Protein AF-A0AA89LWZ8-F1 (afdb_monomer_lite)

Foldseek 3Di:
DDDQDDDQKDKDKDKDFPDPVRVVVVVVVVVVCVVVVNDDQWDWDADPGMTMTMGIDHDPDDDPVVSVVSRVVSVVVVVVVVVPPD

pLDDT: mean 86.69, std 10.01, range [45.22, 96.88]

Structure (mmCIF, N/CA/C/O backbone):
data_AF-A0AA89LWZ8-F1
#
_entry.id   AF-A0AA89LWZ8-F1
#
loop_
_atom_site.group_PDB
_atom_site.id
_atom_site.type_symbol
_atom_site.label_atom_id
_atom_site.label_alt_id
_atom_site.label_comp_id
_atom_site.label_asym_id
_atom_site.label_entity_id
_atom_site.label_seq_id
_atom_site.pdbx_PDB_ins_code
_atom_site.Cartn_x
_atom_site.Cartn_y
_atom_site.Cartn_z
_atom_site.occupancy
_atom_site.B_iso_or_equiv
_atom_site.auth_seq_id
_atom_site.auth_comp_id
_atom_site.auth_asy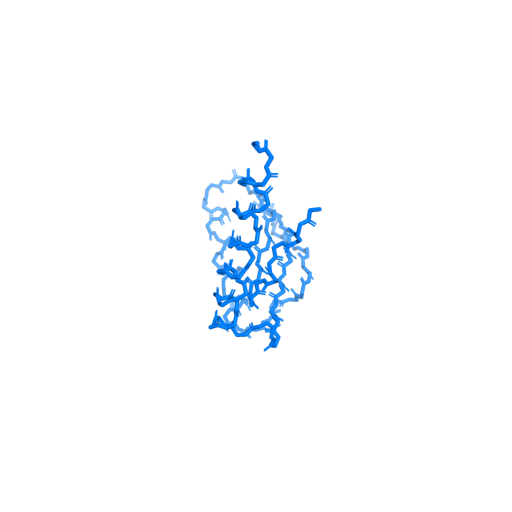m_id
_atom_site.auth_atom_id
_atom_site.pdbx_PDB_model_num
ATOM 1 N N . MET A 1 1 ? 0.392 7.618 26.274 1.00 56.28 1 MET A N 1
ATOM 2 C CA . MET A 1 1 ? -0.354 7.879 25.020 1.00 56.28 1 MET A CA 1
ATOM 3 C C . MET A 1 1 ? -0.981 6.575 24.562 1.00 56.28 1 MET A C 1
ATOM 5 O O . MET A 1 1 ? -0.326 5.549 24.669 1.00 56.28 1 MET A O 1
ATOM 9 N N . THR A 1 2 ? -2.236 6.583 24.113 1.00 73.94 2 THR A N 1
ATOM 10 C CA . THR A 1 2 ? -2.878 5.384 23.556 1.00 73.94 2 THR A CA 1
ATOM 11 C C . THR A 1 2 ? -2.421 5.185 22.110 1.00 73.94 2 THR A C 1
ATOM 13 O O . THR A 1 2 ? -2.559 6.091 21.289 1.00 73.94 2 THR A O 1
ATOM 16 N N . THR A 1 3 ? -1.882 4.013 21.779 1.00 79.44 3 THR A N 1
ATOM 17 C CA . THR A 1 3 ? -1.509 3.658 20.399 1.00 79.44 3 THR A CA 1
ATOM 18 C C . THR A 1 3 ? -2.767 3.546 19.526 1.00 79.44 3 THR A C 1
ATOM 20 O O . THR A 1 3 ? -3.752 2.965 19.992 1.00 79.44 3 THR A O 1
ATOM 23 N N . PRO A 1 4 ? -2.785 4.102 18.298 1.00 82.94 4 PRO A N 1
ATOM 24 C CA . PRO A 1 4 ? -3.904 3.916 17.377 1.00 82.94 4 PRO A CA 1
ATOM 25 C C . PRO A 1 4 ? -4.058 2.435 16.990 1.00 82.94 4 PRO A C 1
ATOM 27 O O . PRO A 1 4 ? -3.069 1.696 16.996 1.00 82.94 4 PRO A O 1
ATOM 30 N N . PRO A 1 5 ? -5.275 1.983 16.646 1.00 84.88 5 PRO A N 1
ATOM 31 C CA . PRO A 1 5 ? -5.508 0.594 16.270 1.00 84.88 5 PRO A CA 1
ATOM 32 C C . PRO A 1 5 ? -4.777 0.216 14.981 1.00 84.88 5 PRO A C 1
ATOM 34 O O . PRO A 1 5 ? -4.590 1.036 14.074 1.00 84.88 5 PRO A O 1
ATOM 37 N N . LYS A 1 6 ? -4.377 -1.055 14.896 1.00 85.25 6 LYS A N 1
ATOM 38 C CA . LYS A 1 6 ? -3.692 -1.621 13.730 1.00 85.25 6 LYS A CA 1
ATOM 39 C C . LYS A 1 6 ? -4.651 -1.653 12.536 1.00 85.25 6 LYS A C 1
ATOM 41 O O . LYS A 1 6 ? -5.781 -2.109 12.663 1.00 85.25 6 LYS A O 1
ATOM 46 N N . ARG A 1 7 ? -4.203 -1.204 11.361 1.00 85.88 7 ARG A N 1
ATOM 47 C CA . ARG A 1 7 ? -4.992 -1.303 10.121 1.00 85.88 7 ARG A CA 1
ATOM 48 C C . ARG A 1 7 ? -5.025 -2.745 9.607 1.00 85.88 7 ARG A C 1
ATOM 50 O O . ARG A 1 7 ? -4.030 -3.456 9.718 1.00 85.88 7 ARG A O 1
ATOM 57 N N . ALA A 1 8 ? -6.140 -3.128 8.981 1.00 85.88 8 ALA A N 1
ATOM 58 C CA . ALA A 1 8 ? -6.283 -4.413 8.288 1.00 85.88 8 ALA A CA 1
ATOM 59 C C . ALA A 1 8 ? -5.266 -4.565 7.140 1.00 85.88 8 ALA A C 1
ATOM 61 O O . ALA A 1 8 ? -4.686 -5.629 6.947 1.00 85.88 8 ALA A O 1
ATOM 62 N N . VAL A 1 9 ? -5.018 -3.471 6.411 1.00 86.88 9 VAL A N 1
ATOM 63 C CA . VAL A 1 9 ? -4.015 -3.388 5.344 1.00 86.88 9 VAL A CA 1
ATOM 64 C C . VAL A 1 9 ? -3.191 -2.120 5.535 1.00 86.88 9 VAL A C 1
ATOM 66 O O . VAL A 1 9 ? -3.740 -1.036 5.753 1.00 86.88 9 VAL A O 1
ATOM 69 N N . GLN A 1 10 ? -1.871 -2.251 5.448 1.00 89.19 10 GLN A N 1
ATOM 70 C CA . GLN A 1 10 ? -0.934 -1.136 5.436 1.00 89.19 10 GLN A CA 1
ATOM 71 C C . GLN A 1 10 ? 0.086 -1.343 4.320 1.00 89.19 10 GLN A C 1
ATOM 73 O O . GLN A 1 10 ? 0.773 -2.360 4.293 1.00 89.19 10 GLN A O 1
ATOM 78 N N . PHE A 1 11 ? 0.200 -0.350 3.442 1.00 91.06 11 PHE A N 1
ATOM 79 C CA . PHE A 1 11 ? 1.221 -0.292 2.405 1.00 91.06 11 PHE A CA 1
ATOM 80 C C . PHE A 1 11 ? 2.065 0.966 2.608 1.00 91.06 11 PHE A C 1
ATOM 82 O O . PHE A 1 11 ? 1.526 2.071 2.706 1.00 91.06 11 PHE A O 1
ATOM 89 N N . ARG A 1 12 ? 3.380 0.794 2.734 1.00 93.25 12 ARG A N 1
ATOM 90 C CA . ARG A 1 12 ? 4.364 1.880 2.794 1.00 93.25 12 ARG A CA 1
ATOM 91 C C . ARG A 1 12 ? 5.286 1.733 1.599 1.00 93.25 12 ARG A C 1
ATOM 93 O O . ARG A 1 12 ? 5.760 0.630 1.358 1.00 93.25 12 ARG A O 1
ATOM 100 N N . LEU A 1 13 ? 5.534 2.828 0.894 1.00 94.62 13 LEU A N 1
ATOM 101 C CA . LEU A 1 13 ? 6.339 2.849 -0.319 1.00 94.62 13 LEU A CA 1
ATOM 102 C C . LEU A 1 13 ? 7.262 4.063 -0.291 1.00 94.62 13 LEU A C 1
ATOM 104 O O . LEU A 1 13 ? 6.795 5.187 -0.114 1.00 94.62 13 LEU A O 1
ATOM 108 N N . GLU A 1 14 ? 8.543 3.813 -0.507 1.00 96.19 14 GLU A N 1
ATOM 109 C CA . GLU A 1 14 ? 9.505 4.796 -0.979 1.00 96.19 14 GLU A CA 1
ATOM 110 C C . GLU A 1 14 ? 9.859 4.432 -2.422 1.00 96.19 14 GLU A C 1
ATOM 112 O O . GLU A 1 14 ? 10.168 3.277 -2.708 1.00 96.19 14 GLU A O 1
ATOM 117 N N . LEU A 1 15 ? 9.734 5.388 -3.343 1.00 94.88 15 LEU A N 1
ATOM 118 C CA . LEU A 1 15 ? 9.911 5.165 -4.776 1.00 94.88 15 LEU A CA 1
ATOM 119 C C . LEU A 1 15 ? 10.578 6.389 -5.400 1.00 94.88 15 LEU A C 1
ATOM 121 O O . LEU A 1 15 ? 10.115 7.517 -5.227 1.00 94.88 15 LEU A O 1
ATOM 125 N N . GLN A 1 16 ? 11.654 6.142 -6.137 1.00 95.12 16 GLN A N 1
ATOM 126 C CA . GLN A 1 16 ? 12.393 7.129 -6.912 1.00 95.12 16 GLN A CA 1
ATOM 127 C C . GLN A 1 16 ? 12.371 6.720 -8.383 1.00 95.12 16 GLN A C 1
ATOM 129 O O . GLN A 1 16 ? 12.419 5.532 -8.703 1.00 95.12 16 GLN A O 1
ATOM 134 N N . ALA A 1 17 ? 12.275 7.699 -9.279 1.00 95.62 17 ALA A N 1
ATOM 135 C CA . ALA A 1 17 ? 12.257 7.473 -10.717 1.00 95.62 17 ALA A CA 1
ATOM 136 C C . ALA A 1 17 ? 12.769 8.706 -11.469 1.00 95.62 17 ALA A C 1
ATOM 138 O O . ALA A 1 17 ? 12.581 9.833 -11.009 1.00 95.62 17 ALA A O 1
ATOM 139 N N . ASP A 1 18 ? 13.365 8.490 -12.642 1.00 95.81 18 ASP A N 1
ATOM 140 C CA . ASP A 1 18 ? 13.974 9.576 -13.427 1.00 95.81 18 ASP A CA 1
ATOM 141 C C . ASP A 1 18 ? 12.935 10.495 -14.087 1.00 95.81 18 ASP A C 1
ATOM 143 O O . ASP A 1 18 ? 13.210 11.658 -14.382 1.00 95.81 18 ASP A O 1
ATOM 147 N N . THR A 1 19 ? 11.730 9.974 -14.342 1.00 96.38 19 THR A N 1
ATOM 148 C CA . THR A 1 19 ? 10.621 10.704 -14.969 1.00 96.38 19 THR A CA 1
ATOM 149 C C . THR A 1 19 ? 9.283 10.309 -14.346 1.00 96.38 19 THR A C 1
ATOM 151 O O . THR A 1 19 ? 9.161 9.284 -13.669 1.00 96.38 19 THR A O 1
ATOM 154 N N . VAL A 1 20 ? 8.244 11.106 -14.618 1.00 96.88 20 VAL A N 1
ATOM 155 C CA . VAL A 1 20 ? 6.865 10.778 -14.223 1.00 96.88 20 VAL A CA 1
ATOM 156 C C . VAL A 1 20 ? 6.387 9.483 -14.891 1.00 96.88 20 VAL A C 1
ATOM 158 O O . VAL A 1 20 ? 5.740 8.673 -14.236 1.00 96.88 20 VAL A O 1
ATOM 161 N N . ASP A 1 21 ? 6.753 9.232 -16.148 1.00 96.50 21 ASP A N 1
ATOM 162 C CA . ASP A 1 21 ? 6.359 8.003 -16.853 1.00 96.50 21 ASP A CA 1
ATOM 163 C C . ASP A 1 21 ? 6.990 6.755 -16.220 1.00 96.50 21 ASP A C 1
ATOM 165 O O . ASP A 1 21 ? 6.331 5.723 -16.052 1.00 96.50 21 ASP A O 1
ATOM 169 N N . HIS A 1 22 ? 8.250 6.856 -15.786 1.00 95.25 22 HIS A N 1
ATOM 170 C CA . HIS A 1 22 ? 8.911 5.792 -15.030 1.00 95.25 22 HIS A CA 1
ATOM 171 C C . HIS A 1 22 ? 8.242 5.566 -13.667 1.00 95.25 22 HIS A C 1
ATOM 173 O O . HIS A 1 22 ? 8.060 4.417 -13.261 1.00 95.25 22 HIS A O 1
ATOM 179 N N . LEU A 1 23 ? 7.808 6.637 -12.992 1.00 95.81 23 LEU A N 1
ATOM 180 C CA . LEU A 1 23 ? 7.056 6.545 -11.739 1.00 95.81 23 LEU A CA 1
ATOM 181 C C . LEU A 1 23 ? 5.717 5.814 -11.933 1.00 95.81 23 LEU A C 1
ATOM 183 O O . LEU A 1 23 ? 5.391 4.906 -11.169 1.00 95.81 23 LEU A O 1
ATOM 187 N N . VAL A 1 24 ? 4.954 6.180 -12.967 1.00 96.06 24 VAL A N 1
ATOM 188 C CA . VAL A 1 24 ? 3.666 5.547 -13.299 1.00 96.06 24 VAL A CA 1
ATOM 189 C C . VAL A 1 24 ? 3.851 4.067 -13.628 1.00 96.06 24 VAL A C 1
ATOM 191 O O . VAL A 1 24 ? 3.075 3.232 -13.159 1.00 96.06 24 VAL A O 1
ATOM 194 N N . THR A 1 25 ? 4.898 3.732 -14.382 1.00 94.50 25 THR A N 1
ATOM 195 C CA . THR A 1 25 ? 5.233 2.343 -14.722 1.00 94.50 25 THR A CA 1
ATOM 196 C C . THR A 1 25 ? 5.517 1.530 -13.457 1.00 94.50 25 THR A C 1
ATOM 198 O O . THR A 1 25 ? 4.871 0.510 -13.226 1.00 94.50 25 THR A O 1
ATOM 201 N N . ALA A 1 26 ? 6.391 2.027 -12.575 1.00 93.62 26 ALA A N 1
ATOM 202 C CA . ALA A 1 26 ? 6.731 1.344 -11.327 1.00 93.62 26 ALA A CA 1
ATOM 203 C C . ALA A 1 26 ? 5.512 1.146 -10.403 1.00 93.62 26 ALA A C 1
ATOM 205 O O . ALA A 1 26 ? 5.342 0.080 -9.810 1.00 93.62 26 ALA A O 1
ATOM 206 N N . LEU A 1 27 ? 4.622 2.142 -10.308 1.00 94.56 27 LEU A N 1
ATOM 207 C CA . LEU A 1 27 ? 3.378 2.024 -9.538 1.00 94.56 27 LEU A CA 1
ATOM 208 C C . LEU A 1 27 ? 2.408 0.999 -10.143 1.00 94.56 27 LEU A C 1
ATOM 210 O O . LEU A 1 27 ? 1.755 0.264 -9.400 1.00 94.56 27 LEU A O 1
ATOM 214 N N . THR A 1 28 ? 2.328 0.927 -11.472 1.00 94.50 28 THR A N 1
ATOM 215 C CA . THR A 1 28 ? 1.475 -0.037 -12.186 1.00 94.50 28 THR A CA 1
ATOM 216 C C . THR A 1 28 ? 1.958 -1.471 -11.968 1.00 94.50 28 THR A C 1
ATOM 218 O O . THR A 1 28 ? 1.154 -2.370 -11.694 1.00 94.50 28 THR A O 1
ATOM 221 N N . ASP A 1 29 ? 3.271 -1.685 -12.002 1.00 91.62 29 ASP A N 1
ATOM 222 C CA . ASP A 1 29 ? 3.877 -2.988 -11.732 1.00 91.62 29 ASP A CA 1
ATOM 223 C C . ASP A 1 29 ? 3.657 -3.421 -10.279 1.00 91.62 29 ASP A C 1
ATOM 225 O O . ASP A 1 29 ? 3.268 -4.564 -10.019 1.00 91.62 29 ASP A O 1
ATOM 229 N N . LEU A 1 30 ? 3.840 -2.506 -9.320 1.00 92.38 30 LEU A N 1
ATOM 230 C CA . LEU A 1 30 ? 3.556 -2.764 -7.907 1.00 92.38 30 LEU A CA 1
ATOM 231 C C . LEU A 1 30 ? 2.083 -3.120 -7.680 1.00 92.38 30 LEU A C 1
ATOM 233 O O . LEU A 1 30 ? 1.789 -4.106 -7.003 1.00 92.38 30 LEU A O 1
ATOM 237 N N . ALA A 1 31 ? 1.153 -2.374 -8.282 1.00 91.88 31 ALA A N 1
ATOM 238 C CA . ALA A 1 31 ? -0.274 -2.677 -8.201 1.00 91.88 31 ALA A CA 1
ATOM 239 C C . ALA A 1 31 ? -0.585 -4.076 -8.758 1.00 91.88 31 ALA A C 1
ATOM 241 O O . ALA A 1 31 ? -1.293 -4.855 -8.119 1.00 91.88 31 ALA A O 1
ATOM 242 N N . THR A 1 32 ? 0.015 -4.434 -9.896 1.00 92.69 32 THR A N 1
ATOM 243 C CA . THR A 1 32 ? -0.136 -5.760 -10.511 1.00 92.69 32 THR A CA 1
ATOM 244 C C . THR A 1 32 ? 0.360 -6.874 -9.584 1.00 92.69 32 THR A C 1
ATOM 246 O O . THR A 1 32 ? -0.315 -7.893 -9.418 1.00 92.69 32 THR A O 1
ATOM 249 N N . GLN A 1 33 ? 1.506 -6.682 -8.925 1.00 91.12 33 GLN A N 1
ATOM 250 C CA . GLN A 1 33 ? 2.052 -7.650 -7.968 1.00 91.12 33 GLN A CA 1
ATOM 251 C C . GLN A 1 33 ? 1.173 -7.808 -6.722 1.00 91.12 33 GLN A C 1
ATOM 253 O O . GLN A 1 33 ? 0.973 -8.935 -6.263 1.00 91.12 33 GLN A O 1
ATOM 258 N N . ILE A 1 34 ? 0.619 -6.710 -6.200 1.00 89.31 34 ILE A N 1
ATOM 259 C CA . ILE A 1 34 ? -0.315 -6.734 -5.064 1.00 89.31 34 ILE A CA 1
ATOM 260 C C . ILE A 1 34 ? -1.584 -7.500 -5.442 1.00 89.31 34 ILE A C 1
ATOM 262 O O . ILE A 1 34 ? -1.980 -8.413 -4.720 1.00 89.31 34 ILE A O 1
ATOM 266 N N . CYS A 1 35 ? -2.193 -7.187 -6.590 1.00 88.88 35 CYS A N 1
ATOM 267 C CA . CYS A 1 35 ? -3.390 -7.880 -7.072 1.00 88.88 35 CYS A CA 1
ATOM 268 C C . CYS A 1 35 ? -3.155 -9.380 -7.283 1.00 88.88 35 CYS A C 1
ATOM 270 O O . CYS A 1 35 ? -4.048 -10.186 -7.035 1.00 88.88 35 CYS A O 1
ATOM 272 N N . ALA A 1 36 ? -1.949 -9.761 -7.706 1.00 89.62 36 ALA A N 1
ATOM 273 C CA . ALA A 1 36 ? -1.564 -11.156 -7.878 1.00 89.62 36 ALA A CA 1
ATOM 274 C C . ALA A 1 36 ? -1.183 -11.870 -6.565 1.00 89.62 36 ALA A C 1
ATOM 276 O O . ALA A 1 36 ? -0.869 -13.059 -6.609 1.00 89.62 36 ALA A O 1
ATOM 277 N N . GLY A 1 37 ? -1.150 -11.172 -5.421 1.00 86.75 37 GLY A N 1
ATOM 278 C CA . GLY A 1 37 ? -0.684 -11.726 -4.14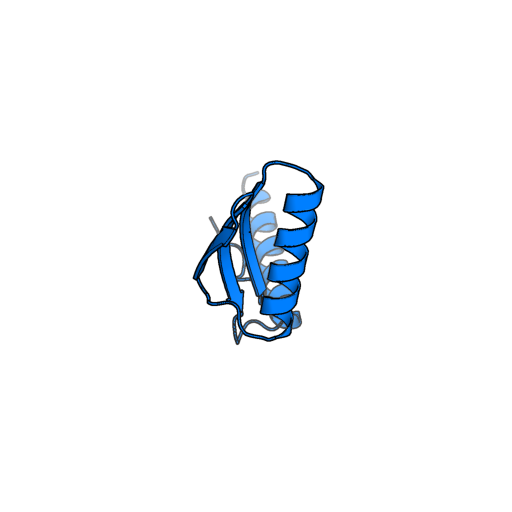5 1.00 86.75 37 GLY A CA 1
ATOM 279 C C . GLY A 1 37 ? 0.803 -12.100 -4.146 1.00 86.75 37 GLY A C 1
ATOM 280 O O . GLY A 1 37 ? 1.219 -12.977 -3.396 1.00 86.75 37 GLY A O 1
ATOM 281 N N . LYS A 1 38 ? 1.598 -11.478 -5.024 1.00 86.06 38 LYS A N 1
ATOM 282 C CA . LYS A 1 38 ? 3.017 -11.804 -5.247 1.00 86.06 38 LYS A CA 1
ATOM 283 C C . LYS A 1 38 ? 3.980 -10.874 -4.519 1.00 86.06 38 LYS A C 1
ATOM 285 O O . LYS A 1 38 ? 5.176 -11.148 -4.501 1.00 86.06 38 LYS A O 1
ATOM 290 N N . LEU A 1 39 ? 3.481 -9.777 -3.952 1.00 84.06 39 LEU A N 1
ATOM 291 C CA . LEU A 1 39 ? 4.321 -8.827 -3.238 1.00 84.06 39 LEU A CA 1
ATOM 292 C C . LEU A 1 39 ? 4.639 -9.345 -1.830 1.00 84.06 39 LEU A C 1
ATOM 294 O O . LEU A 1 39 ? 3.735 -9.609 -1.036 1.00 84.06 39 LEU A O 1
ATOM 298 N N . SER A 1 40 ? 5.928 -9.468 -1.525 1.00 83.56 40 SER A N 1
ATOM 299 C CA . SER A 1 40 ? 6.422 -9.826 -0.193 1.00 83.56 40 SER A CA 1
ATOM 300 C C . SER A 1 40 ? 6.064 -8.769 0.856 1.00 83.56 40 SER A C 1
ATOM 302 O O . SER A 1 40 ? 5.876 -7.593 0.543 1.00 83.56 40 SER A O 1
ATOM 304 N N . THR A 1 41 ? 6.060 -9.167 2.133 1.00 86.75 41 THR A N 1
ATOM 305 C CA . THR A 1 41 ? 5.842 -8.255 3.272 1.00 86.75 41 THR A CA 1
ATOM 306 C C . THR A 1 41 ? 6.829 -7.084 3.291 1.00 86.75 41 THR A C 1
ATOM 308 O O . THR A 1 41 ? 6.481 -5.985 3.713 1.00 86.75 41 THR A O 1
ATOM 311 N N . HIS A 1 42 ? 8.055 -7.316 2.821 1.00 90.25 42 HIS A N 1
ATOM 312 C CA . HIS A 1 42 ? 9.068 -6.303 2.541 1.00 90.25 42 HIS A CA 1
ATOM 313 C C . HIS A 1 42 ? 9.708 -6.639 1.196 1.00 90.25 42 HIS A C 1
ATOM 315 O O . HIS A 1 42 ? 10.074 -7.794 0.966 1.00 90.25 42 HIS A O 1
ATOM 321 N N . ALA A 1 43 ? 9.803 -5.658 0.305 1.00 85.50 43 ALA A N 1
ATOM 322 C CA . ALA A 1 43 ? 10.438 -5.821 -0.993 1.00 85.50 43 ALA A CA 1
ATOM 323 C C . ALA A 1 43 ? 11.257 -4.580 -1.346 1.00 85.50 43 ALA A C 1
ATOM 325 O O . ALA A 1 43 ? 10.770 -3.455 -1.235 1.00 85.50 43 ALA A O 1
ATOM 326 N N . ILE A 1 44 ? 12.484 -4.818 -1.803 1.00 87.56 44 ILE A N 1
ATOM 327 C CA . ILE A 1 44 ? 13.363 -3.824 -2.414 1.00 87.56 44 ILE A CA 1
ATOM 328 C C . ILE A 1 44 ? 13.568 -4.272 -3.855 1.00 87.56 44 ILE A C 1
ATOM 330 O O . ILE A 1 44 ? 13.973 -5.411 -4.094 1.00 87.56 44 ILE A O 1
ATOM 334 N N . SER A 1 45 ? 13.253 -3.414 -4.814 1.00 84.00 45 SER A N 1
ATOM 335 C CA . SER A 1 45 ? 13.403 -3.722 -6.234 1.00 84.00 45 SER A CA 1
ATOM 336 C C . SER A 1 45 ? 13.562 -2.435 -7.040 1.00 84.00 45 SER A C 1
ATOM 338 O O . SER A 1 45 ? 13.389 -1.330 -6.532 1.00 84.00 45 SER A O 1
ATOM 340 N N . GLY A 1 46 ? 13.949 -2.555 -8.300 1.00 79.94 46 GLY A N 1
ATOM 341 C CA . GLY A 1 46 ? 14.180 -1.415 -9.168 1.00 79.94 46 GLY A CA 1
ATOM 342 C C . GLY A 1 46 ? 14.473 -1.841 -10.596 1.00 79.94 46 GLY A C 1
ATOM 343 O O . GLY A 1 46 ? 15.003 -2.925 -10.838 1.00 79.94 46 GLY A O 1
ATOM 344 N N . GLY A 1 47 ? 14.098 -0.979 -11.535 1.00 80.00 47 GLY A N 1
ATOM 345 C CA . GLY A 1 47 ? 14.522 -1.053 -12.928 1.00 80.00 47 GLY A CA 1
ATOM 346 C C . GLY A 1 47 ? 15.691 -0.104 -13.198 1.00 80.00 47 GLY A C 1
ATOM 347 O O . GLY A 1 47 ? 16.163 0.596 -12.309 1.00 80.00 47 GLY A O 1
ATOM 348 N N . ALA A 1 48 ? 16.125 -0.020 -14.457 1.00 84.75 48 ALA A N 1
ATOM 349 C CA . ALA A 1 48 ? 17.203 0.890 -14.860 1.00 84.75 48 ALA A CA 1
ATOM 350 C C . ALA A 1 48 ? 16.923 2.374 -14.534 1.00 84.75 48 ALA A C 1
ATOM 352 O O . ALA A 1 48 ? 17.865 3.143 -14.390 1.00 84.75 48 ALA A O 1
ATOM 353 N N . PHE A 1 49 ? 15.646 2.750 -14.404 1.00 87.81 49 PHE A N 1
ATOM 354 C CA . PHE A 1 49 ? 15.194 4.138 -14.248 1.00 87.81 49 PHE A CA 1
ATOM 355 C C . PHE A 1 49 ? 14.290 4.364 -13.026 1.00 87.81 49 PHE A C 1
ATOM 357 O O . PHE A 1 49 ? 13.618 5.394 -12.929 1.00 87.81 49 PHE A O 1
ATOM 364 N N . SER A 1 50 ? 14.185 3.373 -12.132 1.00 89.62 50 SER A N 1
ATOM 365 C CA . SER A 1 50 ? 13.432 3.505 -10.882 1.00 89.62 50 SER A CA 1
ATOM 366 C C . SER A 1 50 ? 13.922 2.540 -9.812 1.00 89.62 50 SER A C 1
ATOM 368 O O . SER A 1 50 ? 14.359 1.433 -10.110 1.00 89.62 50 SER A O 1
ATOM 370 N N . SER A 1 51 ? 13.799 2.935 -8.552 1.00 90.88 51 SER A N 1
ATOM 371 C CA . SER A 1 51 ? 14.070 2.088 -7.393 1.00 90.88 51 SER A CA 1
ATOM 372 C C . SER A 1 51 ? 12.966 2.267 -6.365 1.00 90.88 51 SER A C 1
ATOM 374 O O . SER A 1 51 ? 12.425 3.360 -6.200 1.00 90.88 51 SER A O 1
ATOM 376 N N . HIS A 1 52 ? 12.603 1.190 -5.683 1.00 91.06 52 HIS A N 1
ATOM 377 C CA . HIS A 1 52 ? 11.618 1.238 -4.623 1.00 91.06 52 HIS A CA 1
ATOM 378 C C . HIS A 1 52 ? 11.933 0.291 -3.483 1.00 91.06 52 HIS A C 1
ATOM 380 O O . HIS A 1 52 ? 12.470 -0.804 -3.657 1.00 91.06 52 HIS A O 1
ATOM 386 N N . GLU A 1 53 ? 11.492 0.715 -2.311 1.00 94.19 53 GLU A N 1
ATOM 387 C CA . GLU A 1 53 ? 11.402 -0.096 -1.119 1.00 94.19 53 GLU A CA 1
ATOM 388 C C . GLU A 1 53 ? 9.975 -0.005 -0.587 1.00 94.19 53 GLU A C 1
ATOM 390 O O . GLU A 1 53 ? 9.403 1.080 -0.441 1.00 94.19 53 GLU A O 1
ATOM 395 N N . CYS A 1 54 ? 9.366 -1.157 -0.329 1.00 92.25 54 CYS A N 1
ATOM 396 C CA . CYS A 1 54 ? 7.996 -1.204 0.141 1.00 92.25 54 CYS A CA 1
ATOM 397 C C . CYS A 1 54 ? 7.781 -2.222 1.253 1.00 92.25 54 CYS A C 1
ATOM 399 O O . CYS A 1 54 ? 8.428 -3.268 1.313 1.00 92.25 54 CYS A O 1
ATOM 401 N N . TRP A 1 55 ? 6.818 -1.908 2.117 1.00 92.81 55 TRP A N 1
ATOM 402 C CA . TRP A 1 55 ? 6.326 -2.789 3.164 1.00 92.81 55 TRP A CA 1
ATOM 403 C C . TRP A 1 55 ? 4.824 -2.964 3.007 1.00 92.81 55 TRP A C 1
ATOM 405 O O . TRP A 1 55 ? 4.072 -1.986 3.058 1.00 92.81 55 TRP A O 1
ATOM 415 N N . LEU A 1 56 ? 4.391 -4.212 2.865 1.00 91.31 56 LEU A N 1
ATOM 416 C CA . LEU A 1 56 ? 2.991 -4.598 2.814 1.00 91.31 56 LEU A CA 1
ATOM 417 C C . LEU A 1 56 ? 2.664 -5.453 4.034 1.00 91.31 56 LEU A C 1
ATOM 419 O O . LEU A 1 56 ? 3.165 -6.555 4.200 1.00 91.31 56 LEU A O 1
ATOM 423 N N . THR A 1 57 ? 1.793 -4.954 4.900 1.00 88.81 57 THR A N 1
ATOM 424 C CA . THR A 1 57 ? 1.213 -5.748 5.983 1.00 88.81 57 THR A CA 1
ATOM 425 C C . THR A 1 57 ? -0.262 -5.949 5.697 1.00 88.81 57 THR A C 1
ATOM 427 O O . THR A 1 57 ? -1.030 -4.987 5.692 1.00 88.81 57 THR A O 1
ATOM 430 N N . VAL A 1 58 ? -0.656 -7.203 5.499 1.00 86.38 58 VAL A N 1
ATOM 431 C CA . VAL A 1 58 ? -2.055 -7.631 5.492 1.00 86.38 58 VAL A CA 1
ATOM 432 C C . VAL A 1 58 ? -2.261 -8.437 6.762 1.00 86.38 58 VAL A C 1
ATOM 434 O O . VAL A 1 58 ? -1.560 -9.416 7.000 1.00 86.38 58 VAL A O 1
ATOM 437 N N . ALA A 1 59 ? -3.145 -7.968 7.632 1.00 82.94 59 ALA A N 1
ATOM 438 C CA . ALA A 1 59 ? -3.434 -8.643 8.882 1.00 82.94 59 ALA A CA 1
ATOM 439 C C . ALA A 1 59 ? -4.684 -9.512 8.720 1.00 82.94 59 ALA A C 1
ATOM 441 O O . ALA A 1 59 ? -5.694 -9.033 8.212 1.00 82.94 59 ALA A O 1
ATOM 442 N N . ASP A 1 60 ? -4.651 -10.743 9.235 1.00 82.25 60 ASP A N 1
ATOM 443 C CA . ASP A 1 60 ? -5.853 -11.593 9.311 1.00 82.25 60 ASP A CA 1
ATOM 444 C C . ASP A 1 60 ? -6.957 -10.917 10.143 1.00 82.25 60 ASP A C 1
ATOM 446 O O . ASP A 1 60 ? -8.155 -11.118 9.937 1.00 82.25 60 ASP A O 1
ATOM 450 N N . ARG A 1 61 ? -6.526 -10.100 11.113 1.00 82.00 61 ARG A N 1
ATOM 451 C CA . ARG A 1 61 ? -7.339 -9.296 12.024 1.00 82.00 61 ARG A CA 1
ATOM 452 C C . ARG A 1 61 ? -6.598 -7.996 12.371 1.00 82.00 61 ARG A C 1
ATOM 454 O O . ARG A 1 61 ? -5.372 -8.025 12.515 1.00 82.00 61 ARG A O 1
ATOM 461 N N . PRO A 1 62 ? -7.299 -6.876 12.594 1.00 84.81 62 PRO A N 1
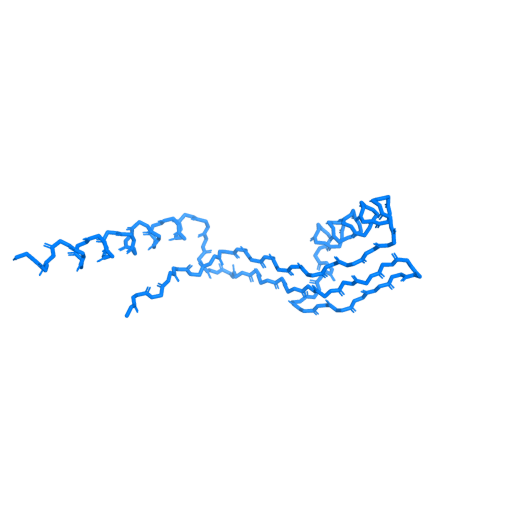ATOM 462 C CA . PRO A 1 62 ? -8.752 -6.723 12.542 1.00 84.81 62 PRO A CA 1
ATOM 463 C C . PRO A 1 62 ? -9.292 -6.747 11.107 1.00 84.81 62 PRO A C 1
ATOM 465 O O . PRO A 1 62 ? -8.614 -6.335 10.169 1.00 84.81 62 PRO A O 1
ATOM 468 N N . THR A 1 63 ? -10.539 -7.190 10.940 1.00 87.56 63 THR A N 1
ATOM 469 C CA . THR A 1 63 ? -11.316 -6.873 9.731 1.00 87.56 63 THR A CA 1
ATOM 470 C C . THR A 1 63 ? -11.533 -5.360 9.636 1.00 87.56 63 THR A C 1
ATOM 472 O O . THR A 1 63 ? -11.346 -4.632 10.614 1.00 87.56 63 THR A O 1
ATOM 475 N N . HIS A 1 64 ? -11.985 -4.856 8.484 1.00 84.62 64 HIS A N 1
ATOM 476 C CA . HIS A 1 64 ? -12.322 -3.433 8.359 1.00 84.62 64 HIS A CA 1
ATOM 477 C C . HIS A 1 64 ? -13.324 -2.975 9.436 1.00 84.62 64 HIS A C 1
ATOM 479 O O . HIS A 1 64 ? -13.111 -1.945 10.069 1.00 84.62 64 HIS A O 1
ATOM 485 N N .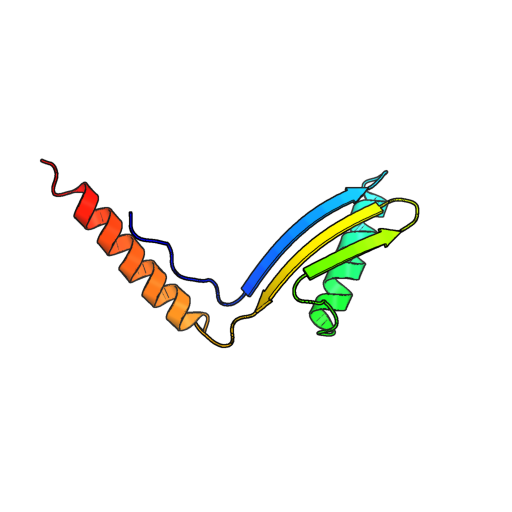 ALA A 1 65 ? -14.366 -3.770 9.702 1.00 88.19 65 ALA A N 1
ATOM 486 C CA . ALA A 1 65 ? -15.385 -3.444 10.698 1.00 88.19 65 ALA A CA 1
ATOM 487 C C . ALA A 1 65 ? -14.813 -3.350 12.124 1.00 88.19 65 ALA A C 1
ATOM 489 O O . ALA A 1 65 ? -15.136 -2.426 12.870 1.00 88.19 65 ALA A O 1
ATOM 490 N N . GLU A 1 66 ? -13.922 -4.267 12.505 1.00 89.50 66 GLU A N 1
ATOM 491 C CA . GLU A 1 66 ? -13.250 -4.187 13.808 1.00 89.50 66 GLU A CA 1
ATOM 492 C C . GLU A 1 66 ? -12.283 -3.028 13.900 1.00 89.50 66 GLU A C 1
ATOM 494 O O . GLU A 1 66 ? -12.247 -2.373 14.936 1.00 89.50 66 GLU A O 1
ATOM 499 N N . TYR A 1 67 ? -11.549 -2.743 12.824 1.00 88.62 67 TYR A N 1
ATOM 500 C CA . TYR A 1 67 ? -10.664 -1.592 12.780 1.00 88.62 67 TYR A CA 1
ATOM 501 C C . TYR A 1 67 ? -11.440 -0.297 13.043 1.00 88.62 67 TYR A C 1
ATOM 503 O O . TYR A 1 67 ? -11.004 0.514 13.855 1.00 88.62 67 TYR A O 1
ATOM 511 N N . ILE A 1 68 ? -12.608 -0.119 12.412 1.00 90.44 68 ILE A N 1
ATOM 512 C CA . ILE A 1 68 ? -13.468 1.050 12.644 1.00 90.44 68 ILE A CA 1
ATOM 513 C C . ILE A 1 68 ? -13.930 1.111 14.101 1.00 90.44 68 ILE A C 1
ATOM 515 O O . ILE A 1 68 ? -13.763 2.146 14.745 1.00 90.4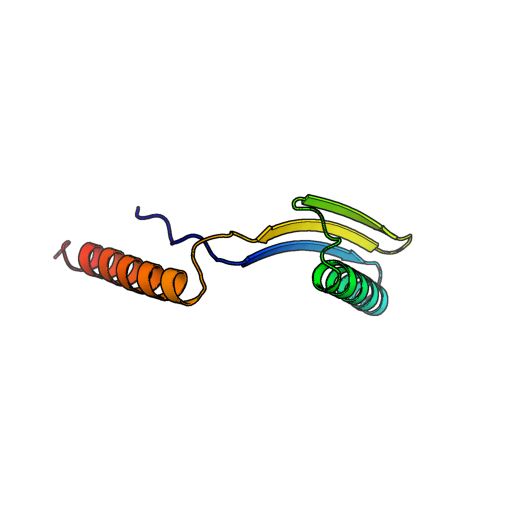4 68 ILE A O 1
ATOM 519 N N . ARG A 1 69 ? -14.418 -0.002 14.660 1.00 91.56 69 ARG A N 1
ATOM 520 C CA . ARG A 1 69 ? -14.853 -0.055 16.063 1.00 91.56 69 ARG A CA 1
ATOM 521 C C . ARG A 1 69 ? -13.722 0.299 17.033 1.00 91.56 69 ARG A C 1
ATOM 523 O O . ARG A 1 69 ? -13.917 1.067 17.972 1.00 91.56 69 ARG A O 1
ATOM 530 N N . GLU A 1 70 ? -12.531 -0.254 16.824 1.00 90.69 70 GLU A N 1
ATOM 531 C CA . GLU A 1 70 ? -11.358 0.048 17.651 1.00 90.69 70 GLU A CA 1
ATOM 532 C C . GLU A 1 70 ? -10.899 1.503 17.482 1.00 90.69 70 GLU A C 1
ATOM 534 O O . GLU A 1 70 ? -10.420 2.116 18.441 1.00 90.69 70 GLU A O 1
ATOM 539 N N . LEU A 1 71 ? -11.063 2.075 16.285 1.00 90.75 71 LEU A N 1
ATOM 540 C CA . LEU A 1 71 ? -10.721 3.464 15.985 1.00 90.75 71 LEU A CA 1
ATOM 541 C C . LEU A 1 71 ? -11.650 4.439 16.700 1.00 90.75 71 LEU A C 1
ATOM 543 O O . LEU A 1 71 ? -11.166 5.412 17.277 1.00 90.75 71 LEU A O 1
ATOM 547 N N . GLU A 1 72 ? -12.951 4.162 16.718 1.00 92.50 72 GLU A N 1
ATOM 548 C CA . GLU A 1 72 ? -13.939 4.939 17.471 1.00 92.50 72 GLU A CA 1
ATOM 549 C C . GLU A 1 72 ? -13.641 4.893 18.972 1.00 92.50 72 GLU A C 1
ATOM 551 O O . GLU A 1 72 ? -13.475 5.937 19.600 1.00 92.50 72 GLU A O 1
ATOM 556 N N . GLN A 1 73 ? -13.431 3.698 19.532 1.00 91.94 73 GLN A N 1
ATOM 557 C CA . GLN A 1 73 ? -13.063 3.538 20.944 1.00 91.94 73 GLN A CA 1
ATOM 558 C C . GLN A 1 73 ? -11.739 4.232 21.290 1.00 91.94 73 GLN A C 1
ATOM 560 O O . GLN A 1 73 ? -11.563 4.775 22.382 1.00 91.94 73 GLN A O 1
ATOM 565 N N . TRP A 1 74 ? -10.757 4.197 20.388 1.00 91.25 74 TRP A N 1
ATOM 566 C CA . TRP A 1 74 ? -9.505 4.923 20.567 1.00 91.25 74 TRP A CA 1
ATOM 567 C C . TRP A 1 74 ? -9.723 6.440 20.540 1.00 91.25 74 TRP A C 1
ATOM 569 O O . TRP A 1 74 ? -9.216 7.123 21.432 1.00 91.25 74 TRP A O 1
ATOM 579 N N . ARG A 1 75 ? -10.509 6.953 19.583 1.00 89.94 75 ARG A N 1
ATOM 580 C CA . ARG A 1 75 ? -10.876 8.372 19.477 1.00 89.94 75 ARG A CA 1
ATOM 581 C C . ARG A 1 75 ? -11.571 8.857 20.750 1.00 89.94 75 ARG A C 1
ATOM 583 O O . ARG A 1 75 ? -11.206 9.895 21.291 1.00 89.94 75 ARG A O 1
ATOM 590 N N . ASP A 1 76 ? -12.537 8.102 21.254 1.00 90.81 76 ASP A N 1
ATOM 591 C CA . ASP A 1 76 ? -13.310 8.505 22.428 1.00 90.81 76 ASP A CA 1
ATOM 592 C C . ASP A 1 76 ? -12.420 8.552 23.683 1.00 90.81 76 ASP A C 1
ATOM 594 O O . ASP A 1 76 ? -12.488 9.508 24.457 1.00 90.81 76 ASP A O 1
ATOM 598 N N . ARG A 1 77 ? -11.477 7.604 23.825 1.00 87.38 77 ARG A N 1
ATOM 599 C CA . ARG A 1 77 ? -10.467 7.620 24.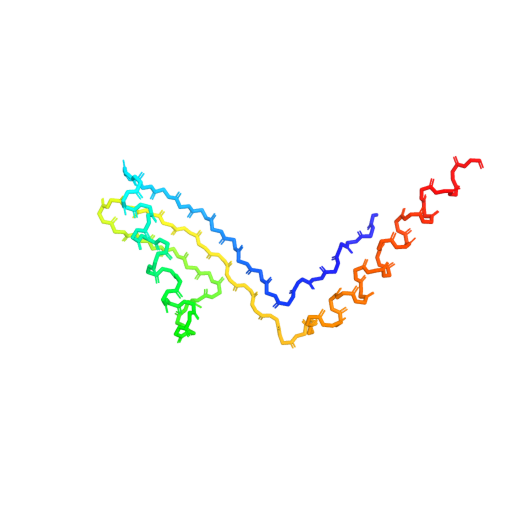900 1.00 87.38 77 ARG A CA 1
ATOM 600 C C . ARG A 1 77 ? -9.543 8.837 24.839 1.00 87.38 77 ARG A C 1
ATOM 602 O O . ARG A 1 77 ? -9.260 9.431 25.879 1.00 87.38 77 ARG A O 1
ATOM 609 N N . ILE A 1 78 ? -9.049 9.218 23.657 1.00 88.81 78 ILE A N 1
ATOM 610 C CA . ILE A 1 78 ? -8.171 10.397 23.541 1.00 88.81 78 ILE A CA 1
ATOM 611 C C . ILE A 1 78 ? -8.931 11.709 23.759 1.00 88.81 78 ILE A C 1
ATOM 613 O O . ILE A 1 78 ? -8.347 12.652 24.285 1.00 88.81 78 ILE A O 1
ATOM 617 N N . THR A 1 79 ? -10.215 11.772 23.400 1.00 85.19 79 THR A N 1
ATOM 618 C CA . THR A 1 79 ? -11.065 12.945 23.642 1.00 85.19 79 THR A CA 1
ATOM 619 C C . THR A 1 79 ? -11.388 13.090 25.128 1.00 85.19 79 THR A C 1
ATOM 621 O O . THR A 1 79 ? -11.205 14.171 25.682 1.00 85.19 79 THR A O 1
ATOM 624 N N . ALA A 1 80 ? -11.768 12.001 25.804 1.00 80.94 80 ALA A N 1
ATOM 625 C CA . ALA A 1 80 ? -12.021 11.998 27.245 1.00 80.94 80 ALA A CA 1
ATOM 626 C C . ALA A 1 80 ? -10.779 12.419 28.053 1.00 80.94 80 ALA A C 1
ATOM 628 O O . ALA A 1 80 ? -10.869 13.271 28.933 1.00 80.94 80 ALA A O 1
ATOM 629 N N . ASN A 1 81 ? -9.597 11.910 27.690 1.00 73.44 81 ASN A N 1
ATOM 630 C CA . ASN A 1 81 ? -8.336 12.292 28.336 1.00 73.44 81 ASN A CA 1
ATOM 631 C C . ASN A 1 81 ? -7.938 13.761 28.105 1.00 73.44 81 ASN A C 1
ATOM 633 O O . ASN A 1 81 ? -7.143 14.297 28.870 1.00 73.44 81 ASN A O 1
ATOM 637 N N . ARG A 1 82 ? -8.460 14.421 27.063 1.00 66.06 82 ARG A N 1
ATOM 638 C CA . ARG A 1 82 ? -8.239 15.858 26.824 1.00 66.06 82 ARG A CA 1
ATOM 639 C C . ARG A 1 82 ? -9.198 16.749 27.619 1.00 66.06 82 ARG A C 1
ATOM 641 O O . ARG A 1 82 ? -8.838 17.883 27.904 1.00 66.06 82 ARG A O 1
ATOM 648 N N . GLY A 1 83 ? -10.384 16.251 27.976 1.00 60.03 83 GLY A N 1
ATOM 649 C CA . GLY A 1 83 ? -11.393 16.989 28.747 1.00 60.03 83 GLY A CA 1
ATOM 650 C C . GLY A 1 83 ? -11.237 16.910 30.271 1.00 60.03 83 GLY A C 1
ATOM 651 O O . GLY A 1 83 ? -11.871 17.683 30.975 1.00 60.03 83 GLY A O 1
ATOM 652 N N . GLY A 1 84 ? -10.402 16.002 30.787 1.00 55.41 84 GLY A N 1
ATOM 653 C CA . GLY A 1 84 ? -10.178 15.804 32.228 1.00 55.41 84 GLY A CA 1
ATOM 654 C C . GLY A 1 84 ? -9.075 16.666 32.853 1.00 55.41 84 GLY A C 1
ATOM 655 O O . GLY A 1 84 ? -8.612 16.336 33.938 1.00 55.41 84 GLY A O 1
ATOM 656 N N . ASN A 1 85 ? -8.614 17.713 32.164 1.00 49.75 85 ASN A N 1
ATOM 657 C CA . ASN A 1 85 ? -7.519 18.582 32.615 1.00 49.75 85 ASN A CA 1
ATOM 658 C C . ASN A 1 85 ? -7.976 20.044 32.808 1.00 49.75 85 ASN A C 1
ATOM 660 O O . ASN A 1 85 ? -7.212 20.967 32.523 1.00 49.75 85 ASN A O 1
ATOM 664 N N . ALA A 1 86 ? -9.235 20.233 33.220 1.00 45.22 86 ALA A N 1
ATOM 665 C CA . ALA A 1 86 ? -9.853 21.520 33.544 1.00 45.22 86 ALA A CA 1
ATOM 666 C C . ALA A 1 86 ? -10.174 21.603 35.040 1.00 45.22 86 ALA A C 1
ATOM 668 O O . ALA A 1 86 ? -10.619 20.570 35.592 1.00 45.22 86 ALA A O 1
#

Sequence (86 aa):
MTTPPKRAVQFRLELQADTVDHLVTALTDLATQICAGKLSTHAISGGAFSSHECWLTVADRPTHAEYIRELEQWRDRITANRGGNA

Secondary structure (DSSP, 8-state):
-PPPPPPSEEEEEEEEESSHHHHHHHHHHHHHHHHTT---SEEEEEETTEEEEEEEEE-SSS-HHHHHHHHHHHHHHHHHHHHS--

Radius of gyration: 18.28 Å; chains: 1; bounding box: 33×33×50 Å